Protein AF-A0A954PYH3-F1 (afdb_monomer_lite)

Foldseek 3Di:
DVVLVVQLVVLLVLQLVLVVVLVVQVVDPVDDPVNNVVSVVSNVVSLVSNCVCPPVLQVPLLCCFAPNDLRSVLSSLLSCVVNVNNPVSVVVDPDGNVNSNVNNVD

Radius of gyration: 13.86 Å; chains: 1; bounding box: 37×21×42 Å

Secondary structure (DSSP, 8-state):
-HHHHHHHHHHHHHHHHHHHHHHHHTT-TTS-HHHHHHHHHHHHHHHHHHHTTTTHHHHHHHHHHHHS-HHHHHHHHHHHHHTT-HHHHHTT-S---HHHHHHHH-

Structure (mmCIF, N/CA/C/O backbone):
data_AF-A0A954PYH3-F1
#
_entry.id   AF-A0A954PYH3-F1
#
loop_
_atom_site.group_PDB
_atom_site.id
_atom_site.type_symbol
_atom_site.label_atom_id
_atom_site.label_alt_id
_atom_site.label_comp_id
_atom_site.label_asym_id
_atom_site.label_entity_id
_atom_site.label_seq_id
_atom_site.pdbx_PDB_ins_code
_atom_site.Cartn_x
_atom_site.Cartn_y
_atom_site.Cartn_z
_atom_site.occupancy
_atom_site.B_iso_or_equiv
_atom_site.auth_seq_id
_atom_site.auth_comp_id
_atom_site.auth_asym_id
_atom_site.auth_atom_id
_atom_site.pdbx_PDB_model_num
ATOM 1 N N . MET A 1 1 ? -1.227 5.470 -24.991 1.00 58.69 1 MET A N 1
ATOM 2 C CA . MET A 1 1 ? -0.312 5.377 -23.838 1.00 58.69 1 MET A CA 1
ATOM 3 C C . MET A 1 1 ? -0.827 6.147 -22.625 1.00 58.69 1 MET A C 1
ATOM 5 O O . MET A 1 1 ? -0.867 5.535 -21.578 1.00 58.69 1 MET A O 1
ATOM 9 N N . ALA A 1 2 ? -1.285 7.406 -22.753 1.00 66.44 2 ALA A N 1
ATOM 10 C CA . ALA A 1 2 ? -1.778 8.209 -21.613 1.00 66.44 2 ALA A CA 1
ATOM 11 C C . ALA A 1 2 ? -2.893 7.533 -20.782 1.00 66.44 2 ALA A C 1
ATOM 13 O O . ALA A 1 2 ? -2.764 7.432 -19.575 1.00 66.44 2 ALA A O 1
ATOM 14 N N . ILE A 1 3 ? -3.897 6.941 -21.442 1.00 77.69 3 ILE A N 1
ATOM 15 C CA . ILE A 1 3 ? -5.065 6.336 -20.769 1.00 77.69 3 ILE A CA 1
ATOM 16 C C . ILE A 1 3 ? -4.690 5.234 -19.761 1.00 77.69 3 ILE A C 1
ATOM 18 O O . ILE A 1 3 ? -5.345 5.108 -18.737 1.00 77.69 3 ILE A O 1
ATOM 22 N N . ILE A 1 4 ? -3.663 4.419 -20.037 1.00 80.69 4 ILE A N 1
ATOM 23 C CA . ILE A 1 4 ? -3.2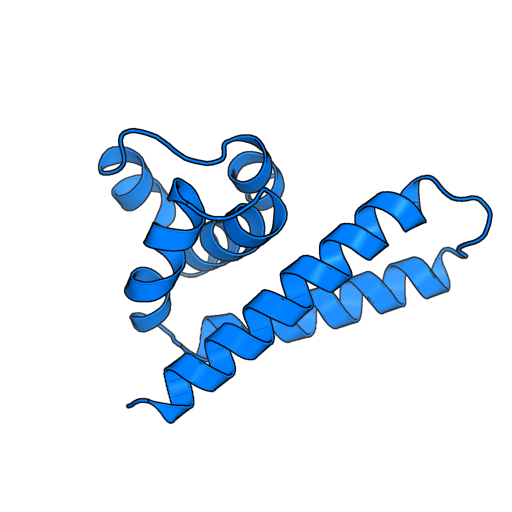69 3.344 -19.107 1.00 80.69 4 ILE A CA 1
ATOM 24 C C . ILE A 1 4 ? -2.652 3.946 -17.846 1.00 80.69 4 ILE A C 1
ATOM 26 O O . ILE A 1 4 ? -2.973 3.502 -16.753 1.00 80.69 4 ILE A O 1
ATOM 30 N N . LEU A 1 5 ? -1.804 4.966 -17.997 1.00 80.50 5 LEU A N 1
ATOM 31 C CA . LEU A 1 5 ? -1.200 5.648 -16.859 1.00 80.50 5 LEU A CA 1
ATOM 32 C C . LEU A 1 5 ? -2.266 6.352 -16.014 1.00 80.50 5 LEU A C 1
ATOM 34 O O . LEU A 1 5 ? -2.250 6.192 -14.804 1.00 80.50 5 LEU A O 1
ATOM 38 N N . ASP A 1 6 ? -3.230 7.024 -16.651 1.00 85.69 6 ASP A N 1
ATOM 39 C CA . ASP A 1 6 ? -4.336 7.693 -15.952 1.00 85.69 6 ASP A CA 1
ATOM 40 C C . ASP A 1 6 ? -5.163 6.698 -15.108 1.00 85.69 6 ASP A C 1
ATOM 42 O O . ASP A 1 6 ? -5.477 6.975 -13.954 1.00 85.69 6 ASP A O 1
ATOM 46 N N . ILE A 1 7 ? -5.460 5.507 -15.648 1.00 88.81 7 ILE A N 1
ATOM 47 C CA . ILE A 1 7 ? -6.180 4.445 -14.918 1.00 88.81 7 ILE A CA 1
ATOM 48 C C . ILE A 1 7 ? -5.349 3.914 -13.742 1.00 88.81 7 ILE A C 1
ATOM 50 O O . ILE A 1 7 ? -5.880 3.669 -12.661 1.00 88.81 7 ILE A O 1
ATOM 54 N N . LEU A 1 8 ? -4.041 3.719 -13.934 1.00 87.31 8 LEU A N 1
ATOM 55 C CA . LEU A 1 8 ? -3.151 3.276 -12.859 1.00 87.31 8 LEU A CA 1
ATOM 56 C C . LEU A 1 8 ? -3.055 4.332 -11.750 1.00 87.31 8 LEU A C 1
ATOM 58 O O . LEU A 1 8 ? -3.064 3.975 -10.575 1.00 87.31 8 LEU A O 1
ATOM 62 N N . THR A 1 9 ? -3.028 5.617 -12.110 1.00 86.69 9 THR A N 1
ATOM 63 C CA . THR A 1 9 ? -3.095 6.728 -11.155 1.00 86.69 9 THR A CA 1
ATOM 64 C C . THR A 1 9 ? -4.403 6.714 -10.367 1.00 86.69 9 THR A C 1
ATOM 66 O O . THR A 1 9 ? -4.353 6.805 -9.147 1.00 86.69 9 THR A O 1
ATOM 69 N N . GLU A 1 10 ? -5.551 6.500 -11.011 1.00 91.94 10 GLU A N 1
ATOM 70 C CA . GLU A 1 10 ? -6.842 6.398 -10.311 1.00 91.94 10 GLU A CA 1
ATOM 71 C C . GLU A 1 10 ? -6.862 5.228 -9.310 1.00 91.94 10 GLU A C 1
ATOM 73 O O . GLU A 1 10 ? -7.306 5.378 -8.172 1.00 91.94 10 GLU A O 1
ATOM 78 N N . HIS A 1 11 ? -6.311 4.066 -9.679 1.00 93.44 11 HIS A N 1
ATOM 79 C CA . HIS A 1 11 ? -6.169 2.954 -8.736 1.00 93.44 11 HIS A CA 1
ATOM 80 C C . HIS A 1 11 ? -5.278 3.302 -7.536 1.00 93.44 11 HIS A C 1
ATOM 82 O O . HIS A 1 11 ? -5.595 2.893 -6.420 1.00 93.44 11 HIS A O 1
ATOM 88 N N . LEU A 1 12 ? -4.188 4.042 -7.747 1.00 90.62 12 LEU A N 1
ATOM 89 C CA . LEU A 1 12 ? -3.291 4.475 -6.673 1.00 90.62 12 LEU A CA 1
ATOM 90 C C . LEU A 1 12 ? -3.961 5.448 -5.707 1.00 90.62 12 LEU A C 1
ATOM 92 O O . LEU A 1 12 ? -3.854 5.251 -4.499 1.00 90.62 12 LEU A O 1
ATOM 96 N N . GLU A 1 13 ? -4.650 6.460 -6.233 1.00 91.19 13 GLU A N 1
ATOM 97 C CA . GLU A 1 13 ? -5.378 7.448 -5.428 1.00 91.19 13 GLU A CA 1
ATOM 98 C C . GLU A 1 13 ? -6.450 6.764 -4.561 1.00 91.19 13 GLU A C 1
ATOM 100 O O . GLU A 1 13 ? -6.592 7.062 -3.373 1.00 91.19 13 GLU A O 1
ATOM 105 N N . GLU A 1 14 ? -7.157 5.774 -5.114 1.00 96.38 14 GLU A N 1
ATOM 106 C CA . GLU A 1 14 ? -8.127 4.984 -4.351 1.00 96.38 14 GLU A CA 1
ATOM 107 C C . GLU A 1 14 ? -7.460 4.107 -3.279 1.00 96.38 14 GLU A C 1
ATOM 109 O O . GLU A 1 14 ? -7.974 4.014 -2.164 1.00 96.38 14 GLU A O 1
ATOM 114 N N . ILE A 1 15 ? -6.300 3.495 -3.551 1.00 95.19 15 ILE A N 1
ATOM 115 C CA . ILE A 1 15 ? -5.559 2.728 -2.531 1.00 95.19 15 ILE A CA 1
ATOM 116 C C . ILE A 1 15 ? -5.079 3.641 -1.405 1.00 95.19 15 ILE A C 1
ATOM 118 O O . ILE A 1 15 ? -5.240 3.281 -0.240 1.00 95.19 15 ILE A O 1
ATOM 122 N N . GLU A 1 16 ? -4.522 4.811 -1.726 1.00 93.50 16 GLU A N 1
ATOM 123 C CA . GLU A 1 16 ? -4.079 5.800 -0.737 1.00 93.50 16 GLU A CA 1
ATOM 124 C C . GLU A 1 16 ? -5.224 6.15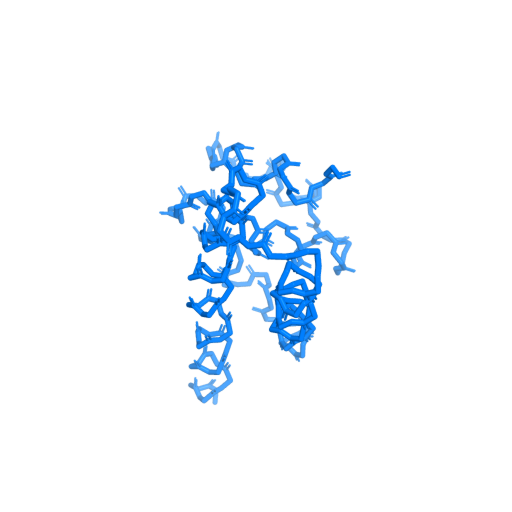1 0.222 1.00 93.50 16 GLU A C 1
ATOM 126 O O . GLU A 1 16 ? -5.099 6.034 1.448 1.00 93.50 16 GLU A O 1
ATOM 131 N N . PHE A 1 17 ? -6.381 6.501 -0.343 1.00 95.25 17 PHE A N 1
ATOM 132 C CA . PHE A 1 17 ? -7.570 6.848 0.422 1.00 95.25 17 PHE A CA 1
ATOM 133 C C . PHE A 1 17 ? -8.090 5.673 1.265 1.00 95.25 17 PHE A C 1
ATOM 135 O O . PHE A 1 17 ? -8.337 5.823 2.468 1.00 95.25 17 PHE A O 1
ATOM 142 N N . LEU A 1 18 ? -8.242 4.492 0.662 1.00 97.12 18 LEU A N 1
ATOM 143 C CA . LEU A 1 18 ? -8.805 3.322 1.335 1.00 97.12 18 LEU A CA 1
ATOM 144 C C . LEU A 1 18 ? -7.889 2.777 2.425 1.00 97.12 18 LEU A C 1
ATOM 146 O O . LEU A 1 18 ? -8.369 2.388 3.489 1.00 97.12 18 LEU A O 1
ATOM 150 N N . TRP A 1 19 ? -6.577 2.779 2.204 1.00 95.38 19 TRP A N 1
ATOM 151 C CA . TRP A 1 19 ? -5.611 2.307 3.190 1.00 95.38 19 TRP A CA 1
ATOM 152 C C . TRP A 1 19 ? -5.522 3.247 4.397 1.00 95.38 19 TRP A C 1
ATOM 154 O O . TRP A 1 19 ? -5.434 2.795 5.547 1.00 95.38 19 TRP A O 1
ATOM 164 N N . SER A 1 20 ? -5.635 4.557 4.159 1.00 94.06 20 SER A N 1
ATOM 165 C CA . SER A 1 20 ? -5.809 5.554 5.217 1.00 94.06 20 SER A CA 1
ATOM 166 C C . SER A 1 20 ? -7.082 5.284 6.030 1.00 94.06 20 SER A C 1
ATOM 168 O O . SER A 1 20 ? -7.025 5.147 7.256 1.00 94.06 20 SER A O 1
ATOM 170 N N . GLN A 1 21 ? -8.222 5.082 5.357 1.00 96.44 21 GLN A N 1
ATOM 171 C CA . GLN A 1 21 ? -9.490 4.758 6.015 1.00 96.44 21 GLN A CA 1
ATOM 172 C C . GLN A 1 21 ? -9.407 3.460 6.829 1.00 96.44 21 GLN A C 1
ATOM 174 O O . GLN A 1 21 ? -9.857 3.417 7.974 1.00 96.44 21 GLN A O 1
ATOM 179 N N . ARG A 1 22 ? -8.788 2.415 6.273 1.00 96.25 22 ARG A N 1
ATOM 180 C CA . ARG A 1 22 ? -8.565 1.130 6.942 1.00 96.25 22 ARG A CA 1
ATOM 181 C C . ARG A 1 22 ? -7.716 1.284 8.204 1.00 96.25 22 ARG A C 1
ATOM 183 O O . ARG A 1 22 ? -8.043 0.707 9.242 1.00 96.25 22 ARG A O 1
ATOM 190 N N . THR A 1 23 ? -6.648 2.080 8.130 1.00 93.81 23 THR A N 1
ATOM 191 C CA . THR A 1 23 ? -5.742 2.347 9.259 1.00 93.81 23 THR A CA 1
ATOM 192 C C . THR A 1 23 ? -6.491 2.940 10.456 1.00 93.81 23 THR A C 1
ATOM 194 O O . THR A 1 23 ? -6.234 2.550 11.600 1.00 93.81 23 THR A O 1
ATOM 197 N N . GLU A 1 24 ? -7.437 3.842 10.200 1.00 95.19 24 GLU A N 1
ATOM 198 C CA . GLU A 1 24 ? -8.295 4.423 11.236 1.00 95.19 24 GLU A CA 1
ATOM 199 C C . GLU A 1 24 ? -9.382 3.446 11.700 1.00 95.19 24 GLU A C 1
ATOM 201 O O . GLU A 1 24 ? -9.610 3.287 12.902 1.00 95.19 24 GLU A O 1
ATOM 206 N N . ALA A 1 25 ? -10.013 2.731 10.765 1.00 96.75 25 ALA A N 1
ATOM 207 C CA . ALA A 1 25 ? -11.099 1.799 11.049 1.00 96.75 25 ALA A CA 1
ATOM 208 C C . ALA A 1 25 ? -10.684 0.678 12.018 1.00 96.75 25 ALA A C 1
ATOM 210 O O . ALA A 1 25 ? -11.437 0.355 12.932 1.00 96.75 25 ALA A O 1
ATOM 211 N N . ILE A 1 26 ? -9.463 0.137 11.901 1.00 96.25 26 ILE A N 1
ATOM 212 C CA . ILE A 1 26 ? -8.959 -0.935 12.787 1.00 96.25 26 ILE A CA 1
ATOM 213 C C . ILE A 1 26 ? -8.906 -0.504 14.261 1.00 96.25 26 ILE A C 1
ATOM 215 O O . ILE A 1 26 ? -8.991 -1.338 15.164 1.00 96.25 26 ILE A O 1
ATOM 219 N N . ARG A 1 27 ? -8.745 0.797 14.525 1.00 96.12 27 ARG A N 1
ATOM 220 C CA . ARG A 1 27 ? -8.626 1.355 15.882 1.00 96.12 27 ARG A CA 1
ATOM 221 C C . ARG A 1 27 ? -9.932 1.961 16.387 1.00 96.12 27 ARG A C 1
ATOM 223 O O . ARG A 1 27 ? -9.980 2.418 17.529 1.00 96.12 27 ARG A O 1
ATOM 230 N N . SER A 1 28 ? -10.969 1.975 15.556 1.00 96.44 28 SER A N 1
ATOM 231 C CA . SER 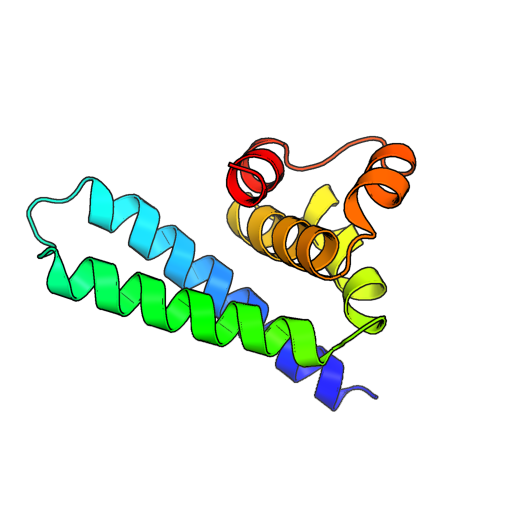A 1 28 ? -12.235 2.621 15.861 1.00 96.44 28 SER A CA 1
ATOM 232 C C . SER A 1 28 ? -13.290 1.602 16.302 1.00 96.44 28 SER A C 1
ATOM 234 O O . SER A 1 28 ? -13.487 0.590 15.630 1.00 96.44 28 SER A O 1
ATOM 236 N N . PRO A 1 29 ? -14.023 1.862 17.400 1.00 95.69 29 PRO A N 1
ATOM 237 C CA . PRO A 1 29 ? -15.178 1.051 17.775 1.00 95.69 29 PRO A CA 1
ATOM 238 C C . PRO A 1 29 ? -16.393 1.275 16.858 1.00 95.69 29 PRO A C 1
ATOM 240 O O . PRO A 1 29 ? -17.369 0.536 16.972 1.00 95.69 29 PRO A O 1
ATOM 243 N N . ASP A 1 30 ? -16.350 2.288 15.985 1.00 96.69 30 ASP A N 1
ATOM 244 C CA . ASP A 1 30 ? -17.458 2.645 15.092 1.00 96.69 30 ASP A CA 1
ATOM 245 C C . ASP A 1 30 ? -17.525 1.751 13.845 1.00 96.69 30 ASP A C 1
ATOM 247 O O . ASP A 1 30 ? -18.537 1.761 13.150 1.00 96.69 30 ASP A O 1
ATOM 251 N N . TYR A 1 31 ? -16.474 0.969 13.573 1.00 97.19 31 TYR A N 1
ATOM 252 C CA . TYR A 1 31 ? -16.426 0.025 12.460 1.00 97.19 31 TYR A CA 1
ATOM 253 C C . TYR A 1 31 ? -16.671 -1.402 12.945 1.00 97.19 31 TYR A C 1
ATOM 255 O O . TYR A 1 31 ? -16.055 -1.901 13.890 1.00 97.19 31 TYR A O 1
ATOM 263 N N . SER A 1 32 ? -17.558 -2.099 12.251 1.00 97.62 32 SER A N 1
ATOM 264 C CA . SER A 1 32 ? -17.732 -3.536 12.392 1.00 97.62 32 SER A CA 1
ATOM 265 C C . SER A 1 32 ? -16.645 -4.304 11.637 1.00 97.62 32 SER A C 1
ATOM 267 O O . SER A 1 32 ? -16.051 -3.830 10.670 1.00 97.62 32 SER A O 1
ATOM 269 N N . VAL A 1 33 ? -16.442 -5.567 12.024 1.00 96.50 33 VAL A N 1
ATOM 270 C CA . VAL A 1 33 ? -15.547 -6.486 11.298 1.00 96.50 33 VAL A CA 1
ATOM 271 C C . VAL A 1 33 ? -15.967 -6.643 9.833 1.00 96.50 33 VAL A C 1
ATOM 273 O O . VAL A 1 33 ? -15.114 -6.808 8.970 1.00 96.50 33 VAL A O 1
ATOM 276 N N . ARG A 1 34 ? -17.272 -6.579 9.535 1.00 97.94 34 ARG A N 1
ATOM 277 C CA . ARG A 1 34 ? -17.762 -6.655 8.154 1.00 97.94 34 ARG A CA 1
ATOM 278 C C . ARG A 1 34 ? -17.312 -5.445 7.339 1.00 97.94 34 ARG A C 1
ATOM 280 O O . ARG A 1 34 ? -16.828 -5.635 6.236 1.00 97.94 34 ARG A O 1
ATOM 287 N N . GLU A 1 35 ? -17.445 -4.241 7.883 1.00 97.69 35 GLU A N 1
ATOM 288 C CA . GLU A 1 35 ? -17.028 -3.015 7.188 1.00 97.69 35 GLU A CA 1
ATOM 289 C C . GLU A 1 35 ? -15.511 -2.983 6.971 1.00 97.69 35 GLU A C 1
ATOM 291 O O . GLU A 1 35 ? -15.059 -2.534 5.925 1.00 97.69 35 GLU A O 1
ATOM 296 N N . LEU A 1 36 ? -14.720 -3.528 7.904 1.00 97.56 36 LEU A N 1
ATOM 297 C CA . LEU A 1 36 ? -13.282 -3.726 7.690 1.00 97.56 36 LEU A CA 1
ATOM 298 C C . LEU A 1 36 ? -12.992 -4.672 6.518 1.00 97.56 36 LEU A C 1
ATOM 300 O O . LEU A 1 36 ? -12.166 -4.346 5.676 1.00 97.56 36 LEU A O 1
ATOM 304 N N . LEU A 1 37 ? -13.688 -5.808 6.429 1.00 97.62 37 LEU A N 1
ATOM 305 C CA . LEU A 1 37 ? -13.526 -6.733 5.300 1.00 97.62 37 LEU A CA 1
ATOM 306 C C . LEU A 1 37 ? -13.944 -6.099 3.968 1.00 97.62 37 LEU A C 1
ATOM 308 O O . LEU A 1 37 ? -13.308 -6.344 2.954 1.00 97.62 37 LEU A O 1
ATOM 312 N N . GLU A 1 38 ? -14.974 -5.253 3.965 1.00 98.12 38 GLU A N 1
ATOM 313 C CA . GLU A 1 38 ? -15.385 -4.517 2.764 1.00 98.12 38 GLU A CA 1
ATOM 314 C C . GLU A 1 38 ? -14.325 -3.497 2.315 1.00 98.12 38 GLU A C 1
ATOM 316 O O . GLU A 1 38 ? -14.170 -3.265 1.115 1.00 98.12 38 GLU A O 1
ATOM 321 N N . LEU A 1 39 ? -13.580 -2.890 3.248 1.00 97.94 39 LEU A N 1
ATOM 322 C CA . LEU A 1 39 ? -12.417 -2.065 2.908 1.00 97.94 39 LEU A CA 1
ATOM 323 C C . LEU A 1 39 ? -11.294 -2.917 2.314 1.00 97.94 39 LEU A C 1
ATOM 325 O O . LEU A 1 39 ? -10.753 -2.541 1.275 1.00 97.94 39 LEU A O 1
ATOM 329 N N . ASP A 1 40 ? -10.991 -4.062 2.929 1.00 96.81 40 ASP A N 1
ATOM 330 C CA . ASP A 1 40 ? -9.950 -4.988 2.465 1.00 96.81 40 ASP A CA 1
ATOM 331 C C . ASP A 1 40 ? -10.250 -5.482 1.042 1.00 96.81 40 ASP A C 1
ATOM 333 O O . ASP A 1 40 ? -9.401 -5.362 0.162 1.00 96.81 40 ASP A O 1
ATOM 337 N N . ASP A 1 41 ? -11.489 -5.906 0.772 1.00 98.19 41 ASP A N 1
ATOM 338 C CA . ASP A 1 41 ? -11.929 -6.359 -0.554 1.00 98.19 41 ASP A CA 1
ATOM 339 C C . ASP A 1 41 ? -11.767 -5.263 -1.626 1.00 98.19 41 ASP A C 1
ATOM 341 O O . ASP A 1 41 ? -11.392 -5.537 -2.771 1.00 98.19 41 ASP A O 1
ATOM 345 N N . ARG A 1 42 ? -12.054 -4.002 -1.276 1.00 98.12 42 ARG A N 1
ATOM 346 C CA . ARG A 1 42 ? -11.896 -2.864 -2.197 1.00 98.12 42 ARG A CA 1
ATOM 347 C C . ARG A 1 42 ? -10.427 -2.562 -2.458 1.00 98.12 42 ARG A C 1
ATOM 349 O O . ARG A 1 42 ? -10.052 -2.377 -3.614 1.00 98.12 42 ARG A O 1
ATOM 356 N N . ILE A 1 43 ? -9.608 -2.528 -1.411 1.00 96.62 43 ILE A N 1
ATOM 357 C CA . ILE A 1 43 ? -8.160 -2.332 -1.526 1.00 96.62 43 ILE A CA 1
ATOM 358 C C . ILE A 1 43 ? -7.567 -3.402 -2.442 1.00 96.62 43 ILE A C 1
ATOM 360 O O . ILE A 1 43 ? -6.877 -3.064 -3.404 1.00 96.62 43 ILE A O 1
ATOM 364 N N . ASP A 1 44 ? -7.900 -4.671 -2.202 1.00 95.38 44 ASP A N 1
ATOM 365 C CA . ASP A 1 44 ? -7.438 -5.790 -3.018 1.00 95.38 44 ASP A CA 1
ATOM 366 C C . ASP A 1 44 ? -7.847 -5.618 -4.483 1.00 95.38 44 ASP A C 1
ATOM 368 O O . ASP A 1 44 ? -7.028 -5.815 -5.380 1.00 95.38 44 ASP A O 1
ATOM 372 N N . ALA A 1 45 ? -9.081 -5.183 -4.755 1.00 96.62 45 ALA A N 1
ATOM 373 C CA . ALA A 1 45 ? -9.533 -4.928 -6.120 1.00 96.62 45 ALA A CA 1
ATOM 374 C C . ALA A 1 45 ? -8.703 -3.842 -6.830 1.00 96.62 45 ALA A C 1
ATOM 376 O O . ALA A 1 45 ? -8.330 -4.025 -7.994 1.00 96.62 45 ALA A O 1
ATOM 377 N N . HIS A 1 46 ? -8.372 -2.736 -6.154 1.00 95.69 46 HIS A N 1
ATOM 378 C CA . HIS A 1 46 ? -7.534 -1.690 -6.748 1.00 95.69 46 HIS A CA 1
ATOM 379 C C . HIS A 1 46 ? -6.073 -2.134 -6.903 1.00 95.69 46 HIS A C 1
ATOM 381 O O . HIS A 1 46 ? -5.475 -1.871 -7.946 1.00 95.69 46 HIS A O 1
ATOM 387 N N . LEU A 1 47 ? -5.523 -2.878 -5.937 1.00 93.75 47 LEU A N 1
ATOM 388 C CA . LEU A 1 47 ? -4.183 -3.466 -6.035 1.00 93.75 47 LEU A CA 1
ATOM 389 C C . LEU A 1 47 ? -4.080 -4.435 -7.224 1.00 93.75 47 LEU A C 1
ATOM 391 O O . LEU A 1 47 ? -3.128 -4.368 -8.001 1.00 93.75 47 LEU A O 1
ATOM 395 N N . GLN A 1 48 ? -5.089 -5.286 -7.441 1.00 92.88 48 GLN A N 1
ATOM 396 C CA . GLN A 1 48 ? -5.159 -6.135 -8.638 1.00 92.88 48 GLN A CA 1
ATOM 397 C C . GLN A 1 48 ? -5.259 -5.308 -9.928 1.00 92.88 48 GLN A C 1
ATOM 399 O O . GLN A 1 48 ? -4.653 -5.675 -10.936 1.00 92.88 48 GLN A O 1
ATOM 404 N N . GLY A 1 49 ? -5.979 -4.182 -9.898 1.00 91.56 49 GLY A N 1
ATOM 405 C CA . GLY A 1 49 ? -6.037 -3.223 -11.003 1.00 91.56 49 GLY A CA 1
ATOM 406 C C . GLY A 1 49 ? -4.658 -2.688 -11.392 1.00 91.56 49 GLY A C 1
ATOM 407 O O . GLY A 1 49 ? -4.337 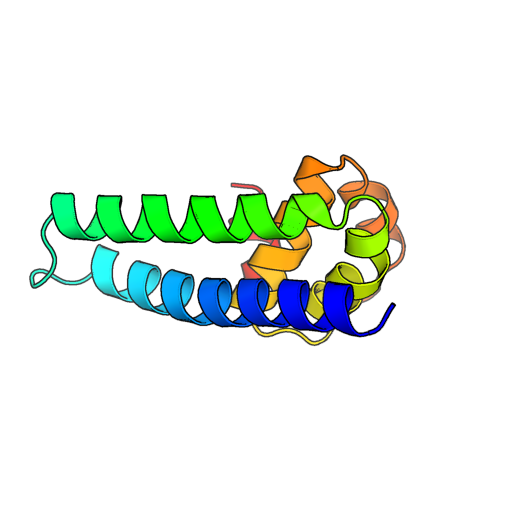-2.637 -12.581 1.00 91.56 49 GLY A O 1
ATOM 408 N N . LEU A 1 50 ? -3.798 -2.395 -10.410 1.00 90.00 50 LEU A N 1
ATOM 409 C CA . LEU A 1 50 ? -2.426 -1.958 -10.678 1.00 90.00 50 LEU A CA 1
ATOM 410 C C . LEU A 1 50 ? -1.613 -3.007 -11.440 1.00 90.00 50 LEU A C 1
ATOM 412 O O . LEU A 1 50 ? -0.893 -2.648 -12.369 1.00 90.00 50 LEU A O 1
ATOM 416 N N . LEU A 1 51 ? -1.765 -4.298 -11.122 1.00 89.19 51 LEU A N 1
ATOM 417 C CA . LEU A 1 51 ? -1.013 -5.374 -11.785 1.00 89.19 51 LEU A CA 1
ATOM 418 C C . LEU A 1 51 ? -1.337 -5.526 -13.276 1.00 89.19 51 LEU A C 1
ATOM 420 O O . LEU A 1 51 ? -0.528 -6.081 -14.022 1.00 89.19 51 LEU A O 1
ATOM 424 N N . VAL A 1 52 ? -2.476 -5.004 -13.740 1.00 88.19 52 VAL A N 1
ATOM 425 C CA . VAL A 1 52 ? -2.816 -4.975 -15.172 1.00 88.19 52 VAL A CA 1
ATOM 426 C C . VAL A 1 52 ? -1.799 -4.145 -15.971 1.00 88.19 52 VAL A C 1
ATOM 428 O O . VAL A 1 52 ? -1.582 -4.419 -17.152 1.00 88.19 52 VAL A O 1
ATOM 431 N N . GLY A 1 53 ? -1.120 -3.181 -15.334 1.00 80.56 53 GLY A N 1
ATOM 432 C CA . GLY A 1 53 ? -0.039 -2.397 -15.939 1.00 80.56 53 GLY A CA 1
ATOM 433 C C . GLY A 1 53 ? 1.205 -3.216 -16.321 1.00 80.56 53 GLY A C 1
ATOM 434 O O . GLY A 1 53 ? 1.976 -2.797 -17.193 1.00 80.56 53 GLY A O 1
ATOM 435 N N . GLY A 1 54 ? 1.389 -4.404 -15.733 1.00 81.75 54 GLY A N 1
ATOM 436 C CA . GLY A 1 54 ? 2.513 -5.297 -16.014 1.00 81.75 54 GLY A CA 1
ATOM 437 C C . GLY A 1 54 ? 3.870 -4.636 -15.752 1.00 81.75 54 GLY A C 1
ATOM 438 O O . GLY A 1 54 ? 4.107 -4.069 -14.693 1.00 81.75 54 GLY A O 1
ATOM 439 N N . GLU A 1 55 ? 4.780 -4.682 -16.725 1.00 79.19 55 GLU A N 1
ATOM 440 C CA . GLU A 1 55 ? 6.113 -4.067 -16.590 1.00 79.19 55 GLU A CA 1
ATOM 441 C C . GLU A 1 55 ? 6.060 -2.535 -16.452 1.00 79.19 55 GLU A C 1
ATOM 443 O O . GLU A 1 55 ? 6.933 -1.950 -15.811 1.00 79.19 55 GLU A O 1
ATOM 448 N N . HIS A 1 56 ? 5.000 -1.885 -16.953 1.00 79.12 56 HIS A N 1
ATOM 449 C CA . HIS A 1 56 ? 4.795 -0.442 -16.769 1.00 79.12 56 HIS A CA 1
ATOM 450 C C . HIS A 1 56 ? 4.553 -0.080 -15.298 1.00 79.12 56 HIS A C 1
ATOM 452 O O . HIS A 1 56 ? 4.651 1.092 -14.939 1.00 79.12 56 HIS A O 1
ATOM 458 N N . CYS A 1 57 ? 4.292 -1.070 -14.433 1.00 81.31 57 CYS A N 1
ATOM 459 C CA . CYS A 1 57 ? 4.231 -0.847 -12.998 1.00 81.31 57 CYS A CA 1
ATOM 460 C C . CYS A 1 57 ? 5.538 -0.323 -12.424 1.00 81.31 57 CYS A C 1
ATOM 462 O O . CYS A 1 57 ? 5.508 0.478 -11.500 1.00 81.31 57 CYS A O 1
ATOM 464 N N . VAL A 1 58 ? 6.680 -0.721 -12.985 1.00 85.62 58 VAL A N 1
ATOM 465 C CA . VAL A 1 58 ? 7.987 -0.284 -12.482 1.00 85.62 58 VAL A CA 1
ATOM 466 C C . VAL A 1 58 ? 8.176 1.218 -12.682 1.00 85.62 58 VAL A C 1
ATOM 468 O O . VAL A 1 58 ? 8.609 1.904 -11.758 1.00 85.62 58 VAL A O 1
ATOM 471 N N . GLU A 1 59 ? 7.815 1.733 -13.860 1.00 83.81 59 GLU A N 1
ATOM 472 C CA . GLU A 1 59 ? 8.004 3.145 -14.214 1.00 83.81 59 GLU A CA 1
ATOM 473 C C . GLU A 1 59 ? 7.251 4.086 -13.270 1.00 83.81 59 GLU A C 1
ATOM 475 O O . GLU A 1 59 ? 7.773 5.147 -12.929 1.00 83.81 59 GLU A O 1
ATOM 480 N N . PHE A 1 60 ? 6.055 3.693 -12.816 1.00 84.12 60 PHE A N 1
ATOM 481 C CA . PHE A 1 60 ? 5.284 4.505 -11.878 1.00 84.12 60 PHE A CA 1
ATOM 482 C C . PHE A 1 60 ? 5.577 4.171 -10.409 1.00 84.12 60 PHE A C 1
ATOM 484 O O . PHE A 1 60 ? 5.548 5.074 -9.580 1.00 84.12 60 PHE A O 1
ATOM 491 N N . ALA A 1 61 ? 5.864 2.911 -10.056 1.00 89.81 61 ALA A N 1
ATOM 492 C CA . ALA A 1 61 ? 5.994 2.492 -8.659 1.00 89.81 61 ALA A CA 1
ATOM 493 C C . ALA A 1 61 ? 7.278 3.003 -7.998 1.00 89.81 61 ALA A C 1
ATOM 495 O O . ALA A 1 61 ? 7.263 3.302 -6.806 1.00 89.81 61 ALA A O 1
ATOM 496 N N . VAL A 1 62 ? 8.377 3.132 -8.752 1.00 90.69 62 VAL A N 1
ATOM 497 C CA . VAL A 1 62 ? 9.651 3.637 -8.213 1.00 90.69 62 VAL A CA 1
ATOM 498 C C . VAL A 1 62 ? 9.508 5.061 -7.651 1.00 90.69 62 VAL A C 1
ATOM 500 O O . VAL A 1 62 ? 9.857 5.247 -6.484 1.00 90.69 62 VAL A O 1
ATOM 503 N N . PRO A 1 63 ? 8.941 6.043 -8.387 1.00 91.69 63 PRO A N 1
ATOM 504 C CA . PRO A 1 63 ? 8.638 7.362 -7.829 1.00 91.69 63 PRO A CA 1
ATOM 505 C C . PRO A 1 63 ? 7.825 7.321 -6.529 1.00 91.69 63 PRO A C 1
ATOM 507 O O . PRO A 1 63 ? 8.131 8.063 -5.599 1.00 91.69 63 PRO A O 1
ATOM 510 N N . LEU A 1 64 ? 6.838 6.424 -6.416 1.00 92.88 64 LEU A N 1
ATOM 511 C CA . LEU A 1 64 ? 6.010 6.313 -5.208 1.00 92.88 64 LEU A CA 1
ATOM 512 C C . LEU A 1 64 ? 6.804 5.857 -3.985 1.00 92.88 64 LEU A C 1
ATOM 514 O O . LEU A 1 64 ? 6.499 6.281 -2.876 1.00 92.88 64 LEU A O 1
ATOM 518 N N . LEU A 1 65 ? 7.831 5.022 -4.168 1.00 93.94 65 LEU A N 1
ATOM 519 C CA . LEU A 1 65 ? 8.704 4.637 -3.061 1.00 93.94 65 LEU A CA 1
ATOM 520 C C . LEU A 1 65 ? 9.482 5.833 -2.511 1.00 93.94 65 LEU A C 1
ATOM 522 O O . LEU A 1 65 ? 9.726 5.888 -1.309 1.00 93.94 65 LEU A O 1
ATOM 526 N N . GLN A 1 66 ? 9.912 6.752 -3.377 1.00 92.94 66 GLN A N 1
ATOM 527 C CA . GLN A 1 66 ? 10.836 7.832 -3.020 1.00 92.94 66 GLN A CA 1
ATOM 528 C C . GLN A 1 66 ? 10.114 9.108 -2.584 1.00 92.94 66 GLN A C 1
ATOM 530 O O . GLN A 1 66 ? 10.526 9.756 -1.625 1.00 92.94 66 GLN A O 1
ATOM 535 N N . GLU A 1 67 ? 9.052 9.466 -3.301 1.00 92.31 67 GLU A N 1
ATOM 536 C CA . GLU A 1 67 ? 8.349 10.746 -3.169 1.00 92.31 67 GLU A CA 1
ATOM 537 C C . GLU A 1 67 ? 6.923 10.581 -2.636 1.00 92.31 67 GLU A C 1
ATOM 539 O O . GLU A 1 67 ? 6.333 11.547 -2.151 1.00 92.31 67 GLU A O 1
ATOM 544 N N . GLY A 1 68 ? 6.371 9.367 -2.723 1.00 91.12 68 GLY A N 1
ATOM 545 C CA . GLY A 1 68 ? 5.035 9.062 -2.242 1.00 91.12 68 GLY A CA 1
ATOM 546 C C . GLY A 1 68 ? 4.928 9.172 -0.725 1.00 91.12 68 GLY A C 1
ATOM 547 O O . GLY A 1 68 ? 5.881 8.956 0.038 1.00 91.12 68 GLY A O 1
ATOM 548 N N . ASP A 1 69 ? 3.718 9.481 -0.274 1.00 93.00 69 ASP A N 1
ATOM 549 C CA . ASP A 1 69 ? 3.385 9.340 1.131 1.00 93.00 69 ASP A CA 1
ATOM 550 C C . ASP A 1 69 ? 3.433 7.856 1.557 1.00 93.00 69 ASP A C 1
ATOM 552 O O . ASP A 1 69 ? 3.738 6.955 0.770 1.00 93.00 69 ASP A O 1
ATOM 556 N N . ARG A 1 70 ? 3.158 7.577 2.834 1.00 93.94 70 ARG A N 1
ATOM 557 C CA . ARG A 1 70 ? 3.227 6.203 3.356 1.00 93.94 70 ARG A CA 1
ATOM 558 C C . ARG A 1 70 ? 2.333 5.240 2.564 1.00 93.94 70 ARG A C 1
ATOM 560 O O . ARG A 1 70 ? 2.722 4.094 2.354 1.00 93.94 70 ARG A O 1
ATOM 567 N N . PHE A 1 71 ? 1.151 5.676 2.144 1.00 93.69 71 PHE A N 1
ATOM 568 C CA . PHE A 1 71 ? 0.159 4.807 1.519 1.00 93.69 71 PHE A CA 1
ATOM 569 C C . PHE A 1 71 ? 0.445 4.592 0.029 1.00 93.69 71 PHE A C 1
ATOM 571 O O . PHE A 1 71 ? 0.332 3.472 -0.471 1.00 93.69 71 PHE A O 1
ATOM 578 N N . MET A 1 72 ? 0.918 5.626 -0.662 1.00 92.69 72 MET A N 1
ATOM 579 C CA . MET A 1 72 ? 1.430 5.512 -2.026 1.00 92.69 72 MET A CA 1
ATOM 580 C C . MET A 1 72 ? 2.660 4.601 -2.093 1.00 92.69 72 MET A C 1
ATOM 582 O O . MET A 1 72 ? 2.750 3.734 -2.967 1.00 92.69 72 MET A O 1
ATOM 586 N N . ALA A 1 73 ? 3.594 4.753 -1.150 1.00 94.31 73 ALA A N 1
ATOM 587 C CA . ALA A 1 73 ? 4.776 3.904 -1.069 1.00 94.31 73 ALA A CA 1
ATOM 588 C C . ALA A 1 73 ? 4.421 2.439 -0.786 1.00 94.31 73 ALA A C 1
ATOM 590 O O . ALA A 1 73 ? 5.026 1.546 -1.380 1.00 94.31 73 ALA A O 1
ATOM 591 N N . PHE A 1 74 ? 3.408 2.186 0.051 1.00 94.75 74 PHE A N 1
ATOM 592 C CA . PHE A 1 74 ? 2.833 0.852 0.230 1.00 94.75 74 PHE A CA 1
ATOM 593 C C . PHE A 1 74 ? 2.356 0.257 -1.104 1.00 94.75 74 PHE A C 1
ATOM 595 O O . PHE A 1 74 ? 2.780 -0.838 -1.473 1.00 94.75 74 PHE A O 1
ATOM 602 N N . ALA A 1 75 ? 1.538 0.986 -1.870 1.00 93.62 75 ALA A N 1
ATOM 603 C CA . ALA A 1 75 ? 0.997 0.489 -3.136 1.00 93.62 75 ALA A CA 1
ATOM 604 C C . ALA A 1 75 ? 2.101 0.194 -4.170 1.00 93.62 75 ALA A C 1
ATOM 606 O O . ALA A 1 75 ? 2.076 -0.841 -4.847 1.00 93.62 75 ALA A O 1
ATOM 607 N N . GLY A 1 76 ? 3.103 1.078 -4.259 1.00 92.62 76 GLY A N 1
ATOM 608 C CA . GLY A 1 76 ? 4.270 0.897 -5.122 1.00 92.62 76 GLY A CA 1
ATOM 609 C C . GLY A 1 76 ? 5.105 -0.324 -4.727 1.00 92.62 76 GLY A C 1
ATOM 610 O O . GLY A 1 76 ? 5.413 -1.166 -5.574 1.00 92.62 76 GLY A O 1
ATOM 611 N N . ALA A 1 77 ? 5.420 -0.466 -3.437 1.00 93.31 77 ALA A N 1
ATOM 612 C CA . ALA A 1 77 ? 6.189 -1.594 -2.915 1.00 93.31 77 ALA A CA 1
ATOM 613 C C . ALA A 1 77 ? 5.452 -2.922 -3.124 1.00 93.31 77 ALA A C 1
ATOM 615 O O . ALA A 1 77 ? 6.054 -3.892 -3.590 1.00 93.31 77 ALA A O 1
ATOM 616 N N . TRP A 1 78 ? 4.141 -2.944 -2.869 1.00 93.31 78 TRP A N 1
ATOM 617 C CA . TRP A 1 78 ? 3.303 -4.116 -3.093 1.00 93.31 78 TRP A CA 1
ATOM 618 C C . TRP A 1 78 ? 3.330 -4.544 -4.564 1.00 93.31 78 TRP A C 1
ATOM 620 O O . TRP A 1 78 ? 3.586 -5.713 -4.855 1.00 93.31 78 TRP A O 1
ATOM 630 N N . CYS A 1 79 ? 3.163 -3.609 -5.509 1.00 92.25 79 CYS A N 1
ATOM 631 C CA . CYS A 1 79 ? 3.207 -3.921 -6.943 1.00 92.25 79 CYS A CA 1
ATOM 632 C C . CYS A 1 79 ? 4.540 -4.545 -7.357 1.00 92.25 79 CYS A C 1
ATOM 634 O O . CYS A 1 79 ? 4.564 -5.588 -8.015 1.00 92.25 79 CYS A O 1
ATOM 636 N N . LEU A 1 80 ? 5.649 -3.926 -6.947 1.00 91.94 80 LEU A N 1
ATOM 637 C CA . LEU A 1 80 ? 6.998 -4.404 -7.246 1.00 91.94 80 LEU A CA 1
ATOM 638 C C . LEU A 1 80 ? 7.255 -5.799 -6.652 1.00 91.94 80 LEU A C 1
ATOM 640 O O . LEU A 1 80 ? 7.903 -6.631 -7.297 1.00 91.94 80 LEU A O 1
ATOM 644 N N . ALA A 1 81 ? 6.720 -6.077 -5.458 1.00 91.69 81 ALA A N 1
ATOM 645 C CA . ALA A 1 81 ? 6.811 -7.386 -4.818 1.00 91.69 81 ALA A CA 1
ATOM 646 C C . ALA A 1 81 ? 6.026 -8.456 -5.595 1.00 91.69 81 ALA A C 1
ATOM 648 O O . ALA A 1 81 ? 6.557 -9.538 -5.858 1.00 91.69 81 ALA A O 1
ATOM 649 N N . GLN A 1 82 ? 4.803 -8.151 -6.046 1.00 91.81 82 GLN A N 1
ATOM 650 C CA . GLN A 1 82 ? 3.985 -9.098 -6.816 1.00 91.81 82 GLN A CA 1
ATOM 651 C C . GLN A 1 82 ? 4.614 -9.472 -8.164 1.00 91.81 82 GLN A C 1
ATOM 653 O O . GLN A 1 82 ? 4.566 -10.638 -8.567 1.00 91.81 82 GLN A O 1
ATOM 658 N N . ILE A 1 83 ? 5.251 -8.514 -8.847 1.00 89.69 83 ILE A N 1
ATOM 659 C CA . ILE A 1 83 ? 5.949 -8.773 -10.118 1.00 89.69 83 ILE A CA 1
ATOM 660 C C . ILE A 1 83 ? 7.397 -9.262 -9.930 1.00 89.69 83 ILE A C 1
ATOM 662 O O . ILE A 1 83 ? 8.083 -9.518 -10.917 1.00 89.69 83 ILE A O 1
ATOM 666 N N . ARG A 1 84 ? 7.845 -9.464 -8.680 1.00 89.88 84 ARG A N 1
ATOM 667 C CA . ARG A 1 84 ? 9.156 -10.034 -8.308 1.00 89.88 84 ARG A CA 1
ATOM 668 C C . ARG A 1 84 ? 10.363 -9.225 -8.788 1.00 89.88 84 ARG A C 1
ATOM 670 O O . ARG A 1 84 ? 11.383 -9.796 -9.175 1.00 89.88 84 ARG A O 1
ATOM 677 N N . VAL A 1 85 ? 10.246 -7.901 -8.763 1.00 88.25 85 VAL A N 1
ATOM 678 C CA . VAL A 1 85 ? 11.347 -6.979 -9.106 1.00 88.25 85 VAL A CA 1
ATOM 679 C C . VAL A 1 85 ? 11.678 -6.017 -7.968 1.00 88.25 85 VAL A C 1
ATOM 681 O O . VAL A 1 85 ? 12.389 -5.040 -8.169 1.00 88.25 85 VAL A O 1
ATOM 684 N N . PHE A 1 86 ? 11.177 -6.290 -6.767 1.00 86.69 86 PHE A N 1
ATOM 685 C CA . PHE A 1 86 ? 11.309 -5.411 -5.614 1.00 86.69 86 PHE A CA 1
ATOM 686 C C . PHE A 1 86 ? 12.755 -5.263 -5.120 1.00 86.69 86 PHE A C 1
ATOM 688 O O . PHE A 1 86 ? 13.256 -4.145 -5.018 1.00 86.69 86 PHE A O 1
ATOM 695 N N . GLU A 1 87 ? 13.461 -6.367 -4.870 1.00 85.81 87 GLU A N 1
ATOM 696 C CA . GLU A 1 87 ? 14.818 -6.338 -4.311 1.00 85.81 87 GLU A CA 1
ATOM 697 C C . GLU A 1 87 ? 15.832 -5.636 -5.231 1.00 85.81 87 GLU A C 1
ATOM 699 O O . GLU A 1 87 ? 16.537 -4.746 -4.752 1.00 85.81 87 GLU A O 1
ATOM 704 N N . PRO A 1 88 ? 15.876 -5.919 -6.553 1.00 86.81 88 PRO A N 1
ATOM 705 C CA . PRO A 1 88 ? 16.776 -5.205 -7.457 1.00 86.81 88 PRO A CA 1
ATOM 706 C C . PRO A 1 88 ? 16.522 -3.696 -7.517 1.00 86.81 88 PRO A C 1
ATOM 708 O O . PRO A 1 88 ? 17.441 -2.946 -7.836 1.00 86.81 88 PRO A O 1
ATOM 711 N N . ILE A 1 89 ? 15.285 -3.255 -7.271 1.00 87.69 89 ILE A N 1
ATOM 712 C CA . ILE A 1 89 ? 14.900 -1.840 -7.281 1.00 87.69 89 ILE A CA 1
ATOM 713 C C . ILE A 1 89 ? 15.306 -1.158 -5.975 1.00 87.69 89 ILE A C 1
ATOM 715 O O . ILE A 1 89 ? 15.842 -0.051 -6.023 1.00 87.69 89 ILE A O 1
ATOM 719 N N . LEU A 1 90 ? 15.124 -1.817 -4.826 1.00 83.69 90 LEU A N 1
ATOM 720 C CA . LEU A 1 90 ? 15.582 -1.281 -3.542 1.00 83.69 90 LEU A CA 1
ATOM 721 C C . LEU A 1 90 ? 17.093 -1.026 -3.523 1.00 83.69 90 LEU A C 1
ATOM 723 O O . LEU A 1 90 ? 17.526 -0.004 -3.002 1.00 83.69 90 LEU A O 1
ATOM 727 N N . ASP A 1 91 ? 17.886 -1.901 -4.144 1.00 86.75 91 ASP A N 1
ATOM 728 C CA . ASP A 1 91 ? 19.342 -1.730 -4.244 1.00 86.75 91 ASP A CA 1
ATOM 729 C C . ASP A 1 91 ? 19.758 -0.499 -5.081 1.00 86.75 91 ASP A C 1
ATOM 731 O O . ASP A 1 91 ? 20.910 -0.064 -5.023 1.00 86.75 91 ASP A O 1
ATOM 735 N N . GLN A 1 92 ? 18.843 0.057 -5.884 1.00 86.31 92 GLN A N 1
ATOM 736 C CA . GLN A 1 92 ? 19.097 1.183 -6.790 1.00 86.31 92 GLN A CA 1
ATOM 737 C C . GLN A 1 92 ? 18.626 2.534 -6.239 1.00 86.31 92 GLN A C 1
ATOM 739 O O . GLN A 1 92 ? 19.005 3.571 -6.790 1.00 86.31 92 GLN A O 1
ATOM 744 N N . ILE A 1 93 ? 17.818 2.550 -5.176 1.00 85.25 93 ILE A N 1
ATOM 745 C CA . ILE A 1 93 ? 17.279 3.781 -4.588 1.00 85.25 93 ILE A CA 1
ATOM 746 C C . ILE A 1 93 ? 17.994 4.115 -3.273 1.00 85.25 93 ILE A C 1
ATOM 748 O O . ILE A 1 93 ? 18.240 3.253 -2.438 1.00 85.25 93 ILE A O 1
ATOM 752 N N . ASN A 1 94 ? 18.341 5.392 -3.083 1.00 83.56 94 ASN A N 1
ATOM 753 C CA . ASN A 1 94 ? 19.075 5.839 -1.889 1.00 83.56 94 ASN A CA 1
ATOM 754 C C . ASN A 1 94 ? 18.161 6.052 -0.675 1.00 83.56 94 ASN A C 1
ATOM 756 O O . ASN A 1 94 ? 18.583 5.868 0.463 1.00 83.56 94 ASN A O 1
ATOM 760 N N . GLU A 1 95 ? 16.926 6.484 -0.927 1.00 89.62 95 GLU A N 1
ATOM 761 C CA . GLU A 1 95 ? 15.932 6.839 0.082 1.00 89.62 95 GLU A CA 1
ATOM 762 C C . GLU A 1 95 ? 14.557 6.373 -0.395 1.00 89.62 95 GLU A C 1
ATOM 764 O O . GLU A 1 95 ? 14.257 6.421 -1.592 1.00 89.62 95 GLU A O 1
ATOM 769 N N . CYS A 1 96 ? 13.739 5.911 0.547 1.00 93.25 96 CYS A N 1
ATOM 770 C CA . CYS A 1 96 ? 12.343 5.570 0.323 1.00 93.25 96 CYS A CA 1
ATOM 771 C C . CYS A 1 96 ? 11.529 5.772 1.602 1.00 93.25 96 CYS A C 1
ATOM 773 O O . CYS A 1 96 ? 12.075 5.848 2.708 1.00 93.25 96 CYS A O 1
ATOM 775 N N . ASN A 1 97 ? 10.211 5.821 1.456 1.00 94.69 97 ASN A N 1
ATOM 776 C CA . ASN A 1 97 ? 9.279 5.789 2.566 1.00 94.69 97 ASN A CA 1
ATOM 777 C C . ASN A 1 97 ? 9.233 4.374 3.165 1.00 94.69 97 ASN A C 1
ATOM 779 O O . ASN A 1 97 ? 8.462 3.506 2.747 1.00 94.69 97 ASN A O 1
ATOM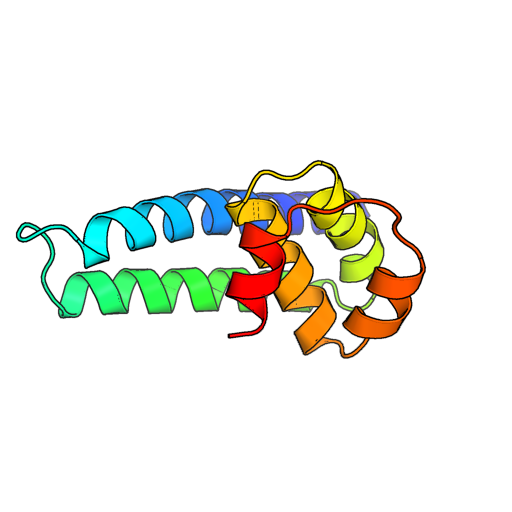 783 N N . LEU A 1 98 ? 10.111 4.150 4.143 1.00 92.19 98 LEU A N 1
ATOM 784 C CA . LEU A 1 98 ? 10.298 2.849 4.780 1.00 92.19 98 LEU A CA 1
ATOM 785 C C . LEU A 1 98 ? 9.028 2.329 5.458 1.00 92.19 98 LEU A C 1
ATOM 787 O O . LEU A 1 98 ? 8.810 1.122 5.447 1.00 92.19 98 LEU A O 1
ATOM 791 N N . ASP A 1 99 ? 8.186 3.205 6.011 1.00 92.75 99 ASP A N 1
ATOM 792 C CA . ASP A 1 99 ? 6.951 2.786 6.680 1.00 92.75 99 ASP A CA 1
ATOM 793 C C . ASP A 1 99 ? 5.989 2.122 5.688 1.00 92.75 99 ASP A C 1
ATOM 795 O O . ASP A 1 99 ? 5.480 1.034 5.959 1.00 92.75 99 ASP A O 1
ATOM 799 N N . GLY A 1 100 ? 5.792 2.738 4.517 1.00 93.00 100 GLY A N 1
ATOM 800 C CA . GLY A 1 100 ? 4.963 2.168 3.453 1.00 93.00 100 GLY A CA 1
ATOM 801 C C . GLY A 1 100 ? 5.558 0.887 2.877 1.00 93.00 100 GLY A C 1
ATOM 802 O O . GLY A 1 100 ? 4.858 -0.106 2.684 1.00 93.00 100 GLY A O 1
ATOM 803 N N . VAL A 1 101 ? 6.876 0.876 2.664 1.00 92.56 101 VAL A N 1
ATOM 804 C CA . VAL A 1 101 ? 7.596 -0.299 2.160 1.00 92.56 101 VAL A CA 1
ATOM 805 C C . VAL A 1 101 ? 7.469 -1.494 3.104 1.00 92.56 101 VAL A C 1
ATOM 807 O O . VAL A 1 101 ? 7.159 -2.595 2.659 1.00 92.56 101 VAL A O 1
ATOM 810 N N . VAL A 1 102 ? 7.703 -1.301 4.403 1.00 92.19 102 VAL A N 1
ATOM 811 C CA . VAL A 1 102 ? 7.611 -2.382 5.396 1.00 92.19 102 VAL A CA 1
ATOM 812 C C . VAL A 1 102 ? 6.190 -2.928 5.458 1.00 92.19 102 VAL A C 1
ATOM 814 O O . VAL A 1 102 ? 6.005 -4.141 5.505 1.00 92.19 102 VAL A O 1
ATOM 817 N N . GLU A 1 103 ? 5.193 -2.051 5.410 1.00 91.00 103 GLU A N 1
ATOM 818 C CA . GLU A 1 103 ? 3.785 -2.435 5.435 1.00 91.00 103 GLU A CA 1
ATOM 819 C C . GLU A 1 103 ? 3.369 -3.278 4.224 1.00 91.00 103 GLU A C 1
ATOM 821 O O . GLU A 1 103 ? 2.519 -4.150 4.359 1.00 91.0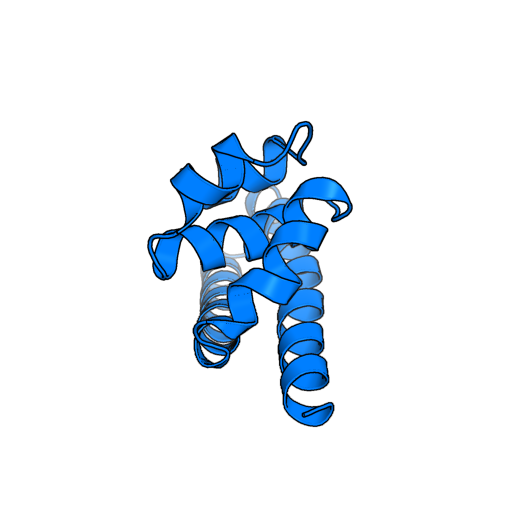0 103 GLU A O 1
ATOM 826 N N . ALA A 1 104 ? 4.001 -3.084 3.066 1.00 90.31 104 ALA A N 1
ATOM 827 C CA . ALA A 1 104 ? 3.734 -3.888 1.875 1.00 90.31 104 ALA A CA 1
ATOM 828 C C . ALA A 1 104 ? 4.330 -5.307 1.926 1.00 90.31 104 ALA A C 1
ATOM 830 O O . ALA A 1 104 ? 3.935 -6.163 1.133 1.00 90.31 104 ALA A O 1
ATOM 831 N N . LEU A 1 105 ? 5.301 -5.550 2.812 1.00 83.94 105 LEU A N 1
ATOM 832 C CA . LEU A 1 105 ? 6.070 -6.799 2.890 1.00 83.94 105 LEU A CA 1
ATOM 833 C C . LEU A 1 105 ? 5.735 -7.660 4.117 1.00 83.94 105 LEU A C 1
ATOM 835 O O . LEU A 1 105 ? 6.242 -8.781 4.220 1.00 83.94 105 LEU A O 1
ATOM 839 N N . CYS A 1 106 ? 4.951 -7.128 5.055 1.00 75.94 106 CYS A N 1
ATOM 840 C CA . CYS A 1 106 ? 4.532 -7.803 6.286 1.00 75.94 106 CYS A CA 1
ATOM 841 C C . CYS A 1 106 ? 3.193 -8.523 6.101 1.00 75.94 106 CYS A C 1
ATOM 843 O O . CYS A 1 106 ? 3.067 -9.641 6.653 1.00 75.94 106 CYS A O 1
#

pLDDT: mean 90.78, std 6.53, range [58.69, 98.19]

Sequence (106 aa):
MAIILDILTEHLEEIEFLWSQRTEAIRSPDYSVRELLELDDRIDAHLQGLLVGGEHCVEFAVPLLQEGDRFMAFAGAWCLAQIRVFEPILDQINECNLDGVVEALC